Protein AF-A0A2D4Q303-F1 (afdb_monomer_lite)

Secondary structure (DSSP, 8-state):
-EEEEE--S-HHHHHHHHHHHHHHHHHHHHTT--HHHHHHTEEEEETTEE-BTT-SS--HHHHTT-BS------HHHHHHHH--SEEEE-S--TT-S-HHHHHHHHHH-SS-EEEE--SSGGG-SS-HHHHHHHTTT--EEEESS----EE-TTS-EE-PEE-

Structure (mmCIF, N/CA/C/O backbone):
data_AF-A0A2D4Q303-F1
#
_entry.id   AF-A0A2D4Q303-F1
#
loop_
_atom_site.group_PDB
_atom_site.id
_atom_site.type_symbol
_atom_site.label_atom_id
_atom_site.label_alt_id
_atom_site.label_comp_id
_atom_site.label_asym_id
_atom_site.label_entity_id
_atom_site.label_seq_id
_atom_site.pdbx_PDB_ins_code
_atom_site.Cartn_x
_atom_site.Cartn_y
_atom_site.Cartn_z
_atom_site.occupancy
_atom_site.B_iso_or_equiv
_atom_site.auth_seq_id
_atom_site.auth_comp_id
_atom_site.auth_asym_id
_atom_site.auth_atom_id
_atom_site.pdbx_PDB_model_num
ATOM 1 N N . VAL A 1 1 ? -10.488 2.034 -0.541 1.00 93.31 1 VAL A N 1
ATOM 2 C CA . VAL A 1 1 ? -10.026 2.496 0.796 1.00 93.31 1 VAL A CA 1
ATOM 3 C C . VAL A 1 1 ? -8.506 2.593 0.797 1.00 93.31 1 VAL A C 1
ATOM 5 O O . VAL A 1 1 ? -7.885 2.006 -0.081 1.00 93.31 1 VAL A O 1
ATOM 8 N N . ILE A 1 2 ? -7.914 3.355 1.709 1.00 97.44 2 ILE A N 1
ATOM 9 C CA . ILE A 1 2 ? -6.471 3.604 1.823 1.00 97.44 2 ILE A CA 1
ATOM 1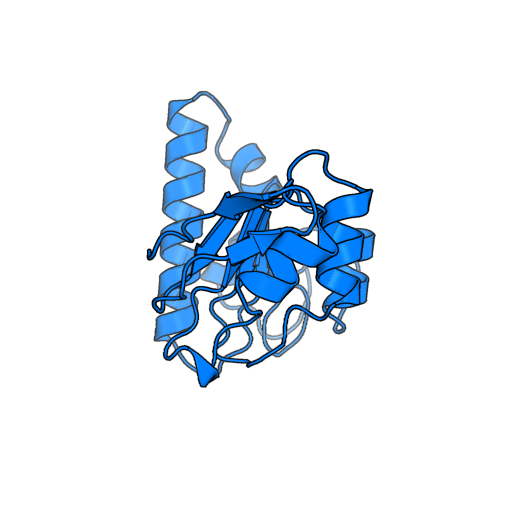0 C C . ILE A 1 2 ? -5.943 2.821 3.027 1.00 97.44 2 ILE A C 1
ATOM 12 O O . ILE A 1 2 ? -6.560 2.872 4.089 1.00 97.44 2 ILE A O 1
ATOM 16 N N . LEU A 1 3 ? -4.825 2.113 2.869 1.00 97.62 3 LEU A N 1
ATOM 17 C CA . LEU A 1 3 ? -4.153 1.379 3.942 1.00 97.62 3 LEU A CA 1
ATOM 18 C C . LEU A 1 3 ? -2.742 1.929 4.165 1.00 97.62 3 LEU A C 1
ATOM 20 O O . LEU A 1 3 ? -1.928 1.957 3.243 1.00 97.62 3 LEU A O 1
ATOM 24 N N . TYR A 1 4 ? -2.453 2.324 5.401 1.00 96.19 4 TYR A N 1
ATOM 25 C CA . TYR A 1 4 ? -1.133 2.754 5.851 1.00 96.19 4 TYR A CA 1
ATOM 26 C C . TYR A 1 4 ? -0.415 1.640 6.613 1.00 96.19 4 TYR A C 1
ATOM 28 O O . TYR A 1 4 ? -1.006 1.003 7.486 1.00 96.19 4 TYR A O 1
ATOM 36 N N . TYR A 1 5 ? 0.876 1.464 6.344 1.00 94.31 5 TYR A N 1
ATOM 37 C CA . TYR A 1 5 ? 1.767 0.580 7.090 1.00 94.31 5 TYR A CA 1
ATOM 38 C C . TYR A 1 5 ? 2.823 1.391 7.861 1.00 94.31 5 TYR A C 1
ATOM 40 O O . TYR A 1 5 ? 3.668 2.064 7.269 1.00 94.31 5 TYR A O 1
ATOM 48 N N . LEU A 1 6 ? 2.740 1.332 9.195 1.00 88.56 6 LEU A N 1
ATOM 49 C CA . LEU A 1 6 ? 3.403 2.182 10.195 1.00 88.56 6 LEU A CA 1
ATOM 50 C C . LEU A 1 6 ? 4.227 1.332 11.186 1.00 88.56 6 LEU A C 1
ATOM 52 O O . LEU A 1 6 ? 4.013 1.362 12.396 1.00 88.56 6 LEU A O 1
ATOM 56 N N . TYR A 1 7 ? 5.143 0.504 10.692 1.00 76.25 7 TYR A N 1
ATOM 57 C CA . TYR A 1 7 ? 5.869 -0.485 11.507 1.00 76.25 7 TYR A CA 1
ATOM 58 C C . TYR A 1 7 ? 7.236 0.033 11.979 1.00 76.25 7 TYR A C 1
ATOM 60 O O . TYR A 1 7 ? 8.281 -0.528 11.679 1.00 76.25 7 TYR A O 1
ATOM 68 N N . THR A 1 8 ? 7.261 1.149 12.697 1.00 68.44 8 THR A N 1
ATOM 69 C CA . THR A 1 8 ? 8.512 1.746 13.192 1.00 68.44 8 THR A CA 1
ATOM 70 C C . THR A 1 8 ? 8.293 2.308 14.581 1.00 68.44 8 THR A C 1
ATOM 72 O O . THR A 1 8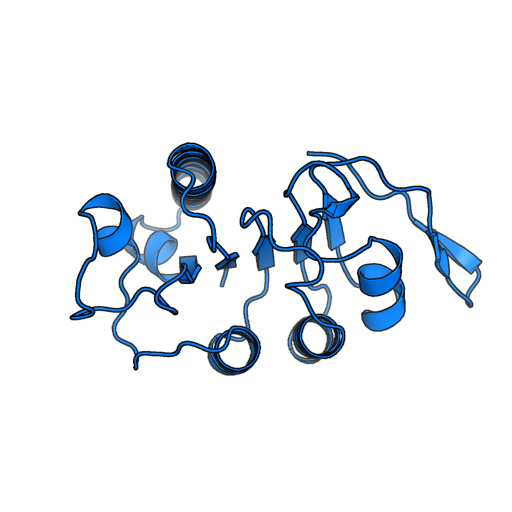 ? 7.238 2.856 14.857 1.00 68.44 8 THR A O 1
ATOM 75 N N . ASN A 1 9 ? 9.285 2.202 15.467 1.00 62.66 9 ASN A N 1
ATOM 76 C CA . ASN A 1 9 ? 9.237 2.851 16.784 1.00 62.66 9 ASN A CA 1
ATOM 77 C C . ASN A 1 9 ? 9.521 4.364 16.709 1.00 62.66 9 ASN A C 1
ATOM 79 O O . ASN A 1 9 ? 9.543 5.041 17.733 1.00 62.66 9 ASN A O 1
ATOM 83 N N . SER A 1 10 ? 9.739 4.907 15.508 1.00 67.38 10 SER A N 1
ATOM 84 C CA . SER A 1 10 ? 9.936 6.334 15.286 1.00 67.38 10 SER A CA 1
ATOM 85 C C . SER A 1 10 ? 8.618 7.088 15.440 1.00 67.38 10 SER A C 1
ATOM 87 O O . SER A 1 10 ? 7.657 6.866 14.696 1.00 67.38 10 SER A O 1
ATOM 89 N N . SER A 1 11 ? 8.584 8.025 16.384 1.00 67.75 11 SER A N 1
ATOM 90 C CA . SER A 1 11 ? 7.490 8.988 16.534 1.00 67.75 11 SER A CA 1
ATOM 91 C C . SER A 1 11 ? 7.300 9.839 15.273 1.00 67.75 11 SER A C 1
ATOM 93 O O . SER A 1 11 ? 6.168 10.171 14.929 1.00 67.75 11 SER A O 1
ATOM 95 N N . PHE A 1 12 ? 8.377 10.123 14.537 1.00 68.69 12 PHE A N 1
ATOM 96 C CA . PHE A 1 12 ? 8.342 10.941 13.325 1.00 68.69 12 PHE A CA 1
ATOM 97 C C . PHE A 1 12 ? 7.547 10.283 12.189 1.00 68.69 12 PHE A C 1
ATOM 99 O O . PHE A 1 12 ? 6.664 10.908 11.608 1.00 68.69 12 PHE A O 1
ATOM 106 N N . SER A 1 13 ? 7.792 9.001 11.904 1.00 70.50 13 SER A N 1
ATOM 107 C CA . SER A 1 13 ? 7.066 8.263 10.857 1.00 70.50 13 SER A CA 1
ATOM 108 C C . SER A 1 13 ? 5.567 8.162 11.147 1.00 70.50 13 SER A C 1
ATOM 110 O O . SER A 1 13 ? 4.739 8.268 10.241 1.00 70.50 13 SER A O 1
ATOM 112 N N . HIS A 1 14 ? 5.209 8.010 12.423 1.00 77.00 14 HIS A N 1
ATOM 113 C CA . HIS A 1 14 ? 3.818 8.051 12.853 1.00 77.00 14 HIS A CA 1
ATOM 114 C C . HIS A 1 14 ? 3.200 9.432 12.622 1.00 77.00 14 HIS A C 1
ATOM 116 O O . HIS A 1 14 ? 2.123 9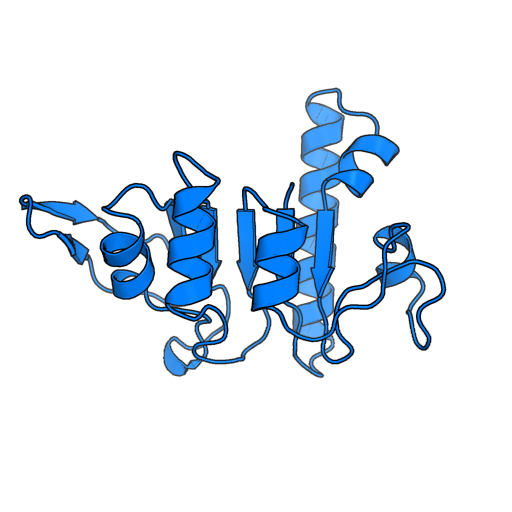.522 12.040 1.00 77.00 14 HIS A O 1
ATOM 122 N N . GLN A 1 15 ? 3.883 10.508 13.020 1.00 79.75 15 GLN A N 1
ATOM 123 C CA . GLN A 1 15 ? 3.404 11.874 12.793 1.00 79.75 15 GLN A CA 1
ATOM 124 C C . GLN A 1 15 ? 3.227 12.180 11.301 1.00 79.75 15 GLN A C 1
ATOM 126 O O . GLN A 1 15 ? 2.210 12.759 10.923 1.00 79.75 15 GLN A O 1
ATOM 131 N N . ALA A 1 16 ? 4.154 11.732 10.449 1.00 81.06 16 ALA A N 1
ATOM 132 C CA . ALA A 1 16 ? 4.051 11.889 9.003 1.00 81.06 16 ALA A CA 1
ATOM 133 C C . ALA A 1 16 ? 2.791 11.207 8.444 1.00 81.06 16 ALA A C 1
ATOM 135 O O . ALA A 1 16 ? 1.994 11.853 7.766 1.00 81.06 16 ALA A O 1
ATOM 136 N N . ALA A 1 17 ? 2.544 9.935 8.782 1.00 85.31 17 ALA A N 1
ATOM 137 C CA . ALA A 1 17 ? 1.335 9.236 8.339 1.00 85.31 17 ALA A CA 1
ATOM 138 C C . ALA A 1 17 ? 0.045 9.897 8.821 1.00 85.31 17 ALA A C 1
ATOM 140 O O . ALA A 1 17 ? -0.896 10.043 8.044 1.00 85.31 17 ALA A O 1
ATOM 141 N N . MET A 1 18 ? 0.010 10.317 10.085 1.00 88.25 18 MET A N 1
ATOM 142 C CA . MET A 1 18 ? -1.138 11.012 10.660 1.00 88.25 18 MET A CA 1
ATOM 143 C C . MET A 1 18 ? -1.384 12.358 9.968 1.00 88.25 18 MET A C 1
ATOM 145 O O . MET A 1 18 ? -2.528 12.698 9.668 1.00 88.25 18 MET A O 1
ATOM 149 N N . GLY A 1 19 ? -0.318 13.099 9.654 1.00 89.31 19 GLY A N 1
ATOM 150 C CA . GLY A 1 19 ? -0.381 14.337 8.880 1.00 89.31 19 GLY A CA 1
ATOM 151 C C . GLY A 1 19 ? -0.951 14.118 7.477 1.00 89.31 19 GLY A C 1
ATOM 152 O O . GLY A 1 19 ? -1.894 14.807 7.089 1.00 89.31 19 GLY A O 1
ATOM 153 N N . ILE A 1 20 ? -0.450 13.113 6.747 1.00 90.06 20 ILE A N 1
ATOM 154 C CA . ILE A 1 20 ? -0.958 12.757 5.411 1.00 90.06 20 ILE A CA 1
ATOM 155 C C . ILE A 1 20 ? -2.428 12.324 5.498 1.00 90.06 20 ILE A C 1
ATOM 157 O O . ILE A 1 20 ? -3.248 12.791 4.712 1.00 90.06 20 ILE A O 1
ATOM 161 N N . ALA A 1 21 ? -2.792 11.480 6.468 1.00 93.12 21 ALA A N 1
ATOM 162 C CA . ALA A 1 21 ? -4.168 11.023 6.652 1.00 93.12 21 ALA A CA 1
ATOM 163 C C . ALA A 1 21 ? -5.130 12.193 6.924 1.00 93.12 21 ALA A C 1
ATOM 165 O O . ALA A 1 21 ? -6.208 12.256 6.333 1.00 93.12 21 ALA A O 1
ATOM 166 N N . ASN A 1 22 ? -4.726 13.158 7.755 1.00 93.19 22 ASN A N 1
ATOM 167 C CA . ASN A 1 22 ? -5.513 14.362 8.023 1.00 93.19 22 ASN A CA 1
ATOM 168 C C . ASN A 1 22 ? -5.651 15.260 6.786 1.00 93.19 22 ASN A C 1
ATOM 170 O O . ASN A 1 22 ? -6.743 15.762 6.523 1.00 93.19 22 ASN A O 1
ATOM 174 N N . LEU A 1 23 ? -4.586 15.432 5.996 1.00 94.56 23 LEU A N 1
ATOM 175 C CA . LEU A 1 23 ? -4.648 16.162 4.724 1.00 94.56 23 LEU A CA 1
ATOM 176 C C . LEU A 1 23 ? -5.583 15.485 3.717 1.00 94.56 23 LEU A C 1
ATOM 178 O O . LEU A 1 23 ? -6.361 16.172 3.058 1.00 94.56 23 LEU A O 1
ATOM 182 N N . LEU A 1 24 ? -5.576 14.152 3.641 1.00 94.75 24 LEU A N 1
ATOM 183 C CA . LEU A 1 24 ? -6.509 13.403 2.797 1.00 94.75 24 LEU A CA 1
ATOM 184 C C . LEU A 1 24 ? -7.957 13.555 3.261 1.00 94.75 24 LEU A C 1
ATOM 186 O O . LEU A 1 24 ? -8.845 13.702 2.425 1.00 94.75 24 LEU A O 1
ATOM 190 N N . ILE A 1 25 ? -8.207 13.549 4.573 1.00 96.00 25 ILE A N 1
ATOM 191 C CA . ILE A 1 25 ? -9.540 13.826 5.123 1.00 96.00 25 ILE A CA 1
ATOM 192 C C . ILE A 1 25 ? -9.995 15.226 4.712 1.00 96.00 25 ILE A C 1
ATOM 194 O O . ILE A 1 25 ? -11.072 15.350 4.139 1.00 96.00 25 ILE A O 1
ATOM 198 N N . MET A 1 26 ? -9.162 16.249 4.915 1.00 96.06 26 MET A N 1
ATOM 199 C CA . MET A 1 26 ? -9.494 17.625 4.531 1.00 96.06 26 MET A CA 1
ATOM 200 C C . MET A 1 26 ? -9.733 17.769 3.021 1.00 96.06 26 MET A C 1
ATOM 202 O O . MET A 1 26 ? -10.650 18.475 2.607 1.00 96.06 26 MET A O 1
ATOM 206 N N . GLY A 1 27 ? -8.949 17.076 2.189 1.00 96.88 27 GLY A N 1
ATOM 207 C CA . GLY A 1 27 ? -9.165 17.018 0.742 1.00 96.88 27 GLY A CA 1
ATOM 208 C C . GLY A 1 27 ? -10.513 16.390 0.380 1.00 96.88 27 GLY A C 1
ATOM 209 O O . GLY A 1 27 ? -11.286 16.984 -0.365 1.00 96.88 27 GLY A O 1
ATOM 210 N N . MET A 1 28 ? -10.842 15.239 0.976 1.00 96.69 28 MET A N 1
ATOM 211 C CA . MET A 1 28 ? -12.136 14.576 0.785 1.00 96.69 28 MET A CA 1
ATOM 212 C C . MET A 1 28 ? -13.313 15.434 1.275 1.00 96.69 28 MET A C 1
ATOM 214 O O . MET A 1 28 ? -14.362 15.443 0.633 1.00 96.69 28 MET A O 1
ATOM 218 N N . GLU A 1 29 ? -13.153 16.168 2.381 1.00 97.62 29 GLU A N 1
ATOM 219 C CA . GLU A 1 29 ? -14.151 17.125 2.880 1.00 97.62 29 GLU A CA 1
ATOM 220 C C . GLU A 1 29 ? -14.372 18.275 1.899 1.00 97.62 29 GLU A C 1
ATOM 222 O O . GLU A 1 29 ? -15.518 18.620 1.607 1.00 97.62 29 GLU A O 1
ATOM 227 N N . LYS A 1 30 ? -13.294 18.818 1.324 1.00 97.19 30 LYS A N 1
ATOM 228 C CA . LYS A 1 30 ? -13.367 19.855 0.288 1.00 97.19 30 LYS A CA 1
ATOM 229 C C . LYS A 1 30 ? -14.099 19.373 -0.972 1.00 97.19 30 LYS A C 1
ATOM 231 O O . LYS A 1 30 ? -14.758 20.171 -1.629 1.00 97.19 30 LYS A O 1
ATOM 236 N N . GLU A 1 31 ? -14.017 18.082 -1.284 1.00 96.50 31 GLU A N 1
ATOM 237 C CA . GLU A 1 31 ? -14.759 17.431 -2.375 1.00 96.50 31 GLU A CA 1
ATOM 238 C C . GLU A 1 31 ? -16.195 17.017 -1.988 1.00 96.50 31 GLU A C 1
ATOM 240 O O . GLU A 1 31 ? -16.915 16.440 -2.801 1.00 96.50 31 GLU A O 1
ATOM 245 N N . GLY A 1 32 ? -16.639 17.307 -0.758 1.00 96.50 32 GLY A N 1
ATOM 246 C CA . GLY A 1 32 ? -18.011 17.074 -0.293 1.00 96.50 32 GLY A CA 1
ATOM 247 C C . GLY A 1 32 ? -18.236 15.771 0.484 1.00 96.50 32 GLY A C 1
ATOM 248 O O . GLY A 1 32 ? -19.370 15.470 0.857 1.00 96.50 32 GLY A O 1
ATOM 249 N N . THR A 1 33 ? -17.194 14.986 0.774 1.00 97.06 33 THR A N 1
ATOM 250 C CA . THR A 1 33 ? -17.316 13.804 1.646 1.00 97.06 33 THR A CA 1
ATOM 251 C C . THR A 1 33 ? -17.341 14.234 3.112 1.00 97.06 33 THR A C 1
ATOM 253 O O . THR A 1 33 ? -16.389 14.831 3.598 1.00 97.06 33 THR A O 1
ATOM 256 N N . ALA A 1 34 ? -18.373 13.864 3.872 1.00 97.56 34 ALA A N 1
ATOM 257 C CA . ALA A 1 34 ? -18.402 14.145 5.309 1.00 97.56 34 ALA A CA 1
ATOM 258 C C . ALA A 1 34 ? -17.192 13.528 6.042 1.00 97.56 34 ALA A C 1
ATOM 260 O O . ALA A 1 34 ? -16.858 12.362 5.814 1.00 97.56 34 ALA A O 1
ATOM 261 N N . LYS A 1 35 ? -16.596 14.257 6.999 1.00 96.00 35 LYS A N 1
ATOM 262 C CA . LYS A 1 35 ? -15.411 13.824 7.769 1.00 96.00 35 LYS A CA 1
ATOM 263 C C . LYS A 1 35 ? -15.465 12.379 8.260 1.00 96.00 35 LYS A C 1
ATOM 265 O O . LYS A 1 35 ? -14.506 11.626 8.117 1.00 96.00 35 LYS A O 1
ATOM 270 N N . LYS A 1 36 ? -16.603 11.981 8.840 1.00 95.75 36 LYS A N 1
ATOM 271 C CA . LYS A 1 36 ? -16.811 10.628 9.383 1.00 95.75 36 LYS A CA 1
ATOM 272 C C . LYS A 1 36 ? -16.697 9.550 8.300 1.00 95.75 36 LYS A C 1
ATOM 274 O O . LYS A 1 36 ? -16.133 8.493 8.561 1.00 95.75 36 LYS A O 1
ATOM 279 N N . GLU A 1 37 ? -17.181 9.824 7.091 1.00 96.50 37 GLU A N 1
ATOM 280 C CA . GLU A 1 37 ? -17.074 8.906 5.953 1.00 96.50 37 GLU A CA 1
ATOM 281 C C . GLU A 1 37 ? -15.667 8.913 5.345 1.00 96.50 37 GLU A C 1
ATOM 283 O O . GLU A 1 37 ? -15.185 7.870 4.910 1.00 96.50 37 GLU A O 1
ATOM 288 N N . ALA A 1 38 ? -14.970 10.053 5.370 1.00 97.00 38 ALA A N 1
ATOM 289 C CA . ALA A 1 38 ? -13.565 10.127 4.973 1.00 97.00 38 ALA A CA 1
ATOM 290 C C . ALA A 1 38 ? -12.669 9.285 5.901 1.00 97.00 38 ALA A C 1
ATOM 292 O O . ALA A 1 38 ? -11.856 8.496 5.422 1.00 97.00 38 ALA A O 1
ATOM 293 N N . ILE A 1 39 ? -12.873 9.372 7.220 1.00 96.38 39 ILE A N 1
ATOM 294 C CA . ILE A 1 39 ? -12.140 8.579 8.221 1.00 96.38 39 ILE A CA 1
ATOM 295 C C . ILE A 1 39 ? -12.336 7.070 7.997 1.00 96.38 39 ILE A C 1
ATOM 297 O O . ILE A 1 39 ? -11.364 6.318 8.015 1.00 96.38 39 ILE A O 1
ATOM 301 N N . LYS A 1 40 ? -13.563 6.616 7.700 1.00 96.75 40 LYS A N 1
ATOM 302 C CA . LYS A 1 40 ? -13.861 5.197 7.395 1.00 96.75 40 LYS A CA 1
ATOM 303 C C . LYS A 1 40 ? -13.106 4.649 6.180 1.00 96.75 40 LYS A C 1
ATOM 305 O O . LYS A 1 40 ? -12.977 3.435 6.025 1.00 96.75 40 LYS A O 1
ATOM 310 N N . LYS A 1 41 ? -12.617 5.520 5.293 1.00 97.25 41 LYS A N 1
ATOM 311 C CA . LYS A 1 41 ? -11.832 5.115 4.122 1.00 97.25 41 LYS A CA 1
ATOM 312 C C . LYS A 1 41 ? -10.358 4.875 4.449 1.00 97.25 41 LYS A C 1
ATOM 314 O O . LYS A 1 41 ? -9.666 4.389 3.559 1.00 97.25 41 LYS A O 1
ATOM 319 N N . ILE A 1 42 ? -9.878 5.191 5.653 1.00 97.44 42 ILE A N 1
ATOM 320 C CA . ILE A 1 42 ? -8.459 5.129 6.029 1.00 97.44 42 ILE A CA 1
ATOM 321 C C . ILE A 1 42 ? -8.239 4.039 7.077 1.00 97.44 42 ILE A C 1
ATOM 323 O O . ILE A 1 42 ? -8.806 4.094 8.161 1.00 97.44 42 ILE A O 1
ATOM 327 N N . TRP A 1 43 ? -7.372 3.081 6.766 1.00 97.50 43 TRP A N 1
ATOM 328 C CA . TRP A 1 43 ? -6.961 1.981 7.637 1.00 97.50 43 TRP A CA 1
ATOM 329 C C . TRP A 1 43 ? -5.471 2.088 7.943 1.00 97.50 43 TRP A C 1
ATOM 331 O O . TRP A 1 43 ? -4.700 2.581 7.119 1.00 97.50 43 TRP A O 1
ATOM 341 N N . MET A 1 44 ? -5.051 1.613 9.115 1.00 95.56 44 MET A N 1
ATOM 342 C CA . MET A 1 44 ? -3.660 1.707 9.556 1.00 95.56 44 MET A CA 1
ATOM 343 C C . MET A 1 44 ? -3.207 0.410 10.229 1.00 95.56 44 MET A C 1
ATOM 345 O O . MET A 1 44 ? -3.948 -0.185 11.009 1.00 95.56 44 MET A O 1
ATOM 349 N N . VAL A 1 45 ? -1.979 -0.010 9.947 1.00 94.69 45 VAL A N 1
ATOM 350 C CA . VAL A 1 45 ? -1.288 -1.138 10.586 1.00 94.69 45 VAL A CA 1
ATOM 351 C C . VAL A 1 45 ? -0.027 -0.593 11.235 1.00 94.69 45 VAL A C 1
ATOM 353 O O . VAL A 1 45 ? 0.719 0.124 10.578 1.00 94.69 45 VAL A O 1
ATOM 356 N N . ASP A 1 46 ? 0.235 -0.928 12.493 1.00 91.69 46 ASP A N 1
ATOM 357 C CA . ASP A 1 46 ? 1.482 -0.588 13.182 1.00 91.69 46 ASP A CA 1
ATOM 358 C C . ASP A 1 46 ? 2.237 -1.839 13.651 1.00 91.69 46 ASP A C 1
ATOM 360 O O . ASP A 1 46 ? 1.904 -2.961 13.266 1.00 91.69 46 ASP A O 1
ATOM 364 N N . SER A 1 47 ? 3.257 -1.663 14.495 1.00 88.44 47 SER A N 1
ATOM 365 C CA . SER A 1 47 ? 4.045 -2.776 15.045 1.00 88.44 47 SER A CA 1
ATOM 366 C C . SER A 1 47 ? 3.233 -3.810 15.836 1.00 88.44 47 SER A C 1
ATOM 368 O O . SER A 1 47 ? 3.712 -4.922 16.050 1.00 88.44 47 SER A O 1
ATOM 370 N N . LYS A 1 48 ? 2.005 -3.480 16.259 1.00 90.69 48 LYS A N 1
ATOM 371 C CA . LYS A 1 48 ? 1.094 -4.388 16.972 1.00 90.69 48 LYS A CA 1
ATOM 372 C C . LYS A 1 48 ? 0.031 -5.007 16.055 1.00 90.69 48 LYS A C 1
ATOM 374 O O . LYS A 1 48 ? -0.738 -5.843 16.521 1.00 90.69 48 LYS A O 1
ATOM 379 N N . GLY A 1 49 ? 0.003 -4.641 14.773 1.00 93.19 49 GLY A N 1
ATOM 380 C CA . GLY A 1 49 ? -0.967 -5.110 13.784 1.00 93.19 49 GLY A CA 1
ATOM 381 C C . GLY A 1 49 ? -1.956 -4.024 13.360 1.00 93.19 49 GLY A C 1
ATOM 382 O O . GLY A 1 49 ? -1.694 -2.829 13.497 1.00 93.19 49 GLY A O 1
ATOM 383 N N . LEU A 1 50 ? -3.102 -4.435 12.826 1.00 96.12 50 LEU A N 1
ATOM 384 C CA . LEU A 1 50 ? -4.173 -3.546 12.389 1.00 96.12 50 LEU A CA 1
ATOM 385 C C . LEU A 1 50 ? -4.729 -2.730 13.566 1.00 96.12 50 LEU A C 1
ATOM 387 O O . LEU A 1 50 ? -4.922 -3.254 14.665 1.00 96.12 50 LEU A O 1
ATOM 391 N N . ILE A 1 51 ? -4.970 -1.440 13.343 1.00 95.12 51 ILE A N 1
ATOM 392 C CA . ILE A 1 51 ? -5.606 -0.537 14.304 1.00 95.12 51 ILE A CA 1
ATOM 393 C C . ILE A 1 51 ? -7.124 -0.726 14.215 1.00 95.12 51 ILE A C 1
ATOM 395 O O . ILE A 1 51 ? -7.751 -0.387 13.212 1.00 95.12 51 ILE A O 1
ATOM 399 N N . VAL A 1 52 ? -7.707 -1.291 15.272 1.00 97.00 52 VAL A N 1
ATOM 400 C CA . VAL A 1 52 ? -9.134 -1.636 15.370 1.00 97.00 52 VAL A CA 1
ATOM 401 C C . VAL A 1 52 ? -9.688 -1.255 16.741 1.00 97.00 52 VAL A C 1
ATOM 403 O O . VAL A 1 52 ? -8.933 -1.099 17.703 1.00 97.00 52 VAL A O 1
ATOM 406 N N . LYS A 1 53 ? -11.010 -1.085 16.846 1.00 94.69 53 LYS A N 1
ATOM 407 C CA . LYS A 1 53 ? -11.675 -0.751 18.115 1.00 94.69 53 LYS A CA 1
ATOM 408 C C . LYS A 1 53 ? -11.434 -1.828 19.169 1.00 94.69 53 LYS A C 1
ATOM 410 O O . LYS A 1 53 ? -11.546 -3.012 18.879 1.00 94.69 53 LYS A O 1
ATOM 415 N N . GLY A 1 54 ? -11.157 -1.401 20.400 1.00 89.50 54 GLY A N 1
ATOM 416 C CA . GLY A 1 54 ? -10.935 -2.300 21.538 1.00 89.50 54 GLY A CA 1
ATOM 417 C C . GLY A 1 54 ? -9.530 -2.904 21.616 1.00 89.50 54 GLY A C 1
ATOM 418 O O . GLY A 1 54 ? -9.225 -3.563 22.607 1.00 89.50 54 GLY A O 1
ATOM 419 N N . ARG A 1 55 ? -8.656 -2.645 20.631 1.00 92.56 55 ARG A N 1
ATOM 420 C CA . ARG A 1 55 ? -7.257 -3.079 20.674 1.00 92.56 55 ARG A CA 1
ATOM 421 C C . ARG A 1 55 ? -6.512 -2.380 21.809 1.00 92.56 55 ARG A C 1
ATOM 423 O O . ARG A 1 55 ? -6.584 -1.161 21.962 1.00 92.56 55 ARG A O 1
ATOM 430 N N . VAL A 1 56 ? -5.719 -3.137 22.561 1.00 87.75 56 VAL A N 1
ATOM 431 C CA . VAL A 1 56 ? -4.875 -2.585 23.630 1.00 87.75 56 VAL A CA 1
ATOM 432 C C . VAL A 1 56 ? -3.783 -1.652 23.083 1.00 87.75 56 VAL A C 1
ATOM 434 O O . VAL A 1 56 ? -3.246 -1.853 21.993 1.00 87.75 56 VAL A O 1
ATOM 437 N N . SER A 1 57 ? -3.384 -0.657 23.886 1.00 83.75 57 SER A N 1
ATOM 438 C CA . SER A 1 57 ? -2.292 0.286 23.575 1.00 83.75 57 SER A CA 1
ATOM 439 C C . SER A 1 57 ? -2.495 1.172 22.331 1.00 83.75 57 SER A C 1
ATOM 441 O O . SER A 1 57 ? -1.559 1.350 21.541 1.00 83.75 57 SER A O 1
ATOM 443 N N . LEU A 1 58 ? -3.690 1.728 22.140 1.00 86.44 58 LEU A N 1
ATOM 444 C CA . LEU A 1 58 ? -3.909 2.803 21.172 1.00 86.44 58 LEU A CA 1
ATOM 445 C C . LEU A 1 58 ? -3.638 4.167 21.812 1.00 86.44 58 LEU A C 1
ATOM 447 O O . LEU A 1 58 ? -3.951 4.388 22.977 1.00 86.44 58 LEU A O 1
ATOM 451 N N . THR A 1 59 ? -3.023 5.070 21.049 1.00 87.25 59 THR A N 1
ATOM 452 C CA . THR A 1 59 ? -2.965 6.490 21.417 1.00 87.25 59 THR A CA 1
ATOM 453 C C . THR A 1 59 ? -4.244 7.180 20.933 1.00 87.25 59 THR A C 1
ATOM 455 O O . THR A 1 59 ? -4.841 6.691 19.965 1.00 87.25 59 THR A O 1
ATOM 458 N N . PRO A 1 60 ? -4.655 8.318 21.524 1.00 88.44 60 PRO A N 1
ATOM 459 C CA . PRO A 1 60 ? -5.856 9.042 21.097 1.00 88.44 60 PRO A CA 1
ATOM 460 C C . PRO A 1 60 ? -5.872 9.364 19.596 1.00 88.44 60 PRO A C 1
ATOM 462 O O . PRO A 1 60 ? -6.913 9.311 18.948 1.00 88.44 60 PRO A O 1
ATOM 465 N N . GLU A 1 61 ? -4.705 9.633 19.006 1.00 86.75 61 GLU A N 1
ATOM 466 C CA . GLU A 1 61 ? -4.573 9.895 17.573 1.00 86.75 61 GLU A CA 1
ATOM 467 C C . GLU A 1 61 ? -4.891 8.652 16.731 1.00 86.75 61 GLU A C 1
ATOM 469 O O . GLU A 1 61 ? -5.562 8.754 15.704 1.00 86.75 61 GLU A O 1
ATOM 474 N N . LYS A 1 62 ? -4.451 7.464 17.167 1.00 88.25 62 LYS A N 1
ATOM 475 C CA . LYS A 1 62 ? -4.728 6.195 16.475 1.00 88.25 62 LYS A CA 1
ATOM 476 C C . LYS A 1 62 ? -6.179 5.748 16.651 1.00 88.25 62 LYS A C 1
ATOM 478 O O . 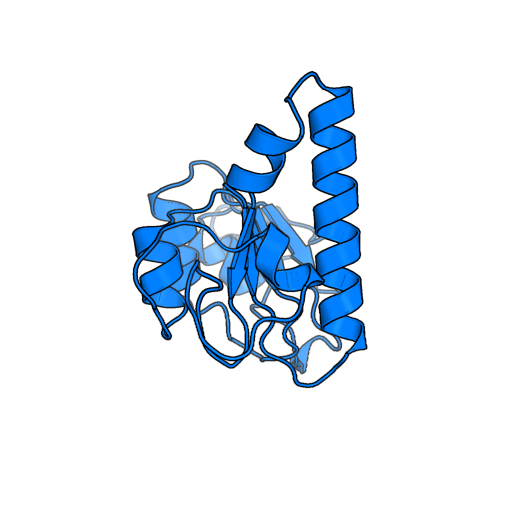LYS A 1 62 ? -6.732 5.140 15.737 1.00 88.25 62 LYS A O 1
ATOM 483 N N . GLU A 1 63 ? -6.811 6.065 17.782 1.00 92.00 63 GLU A N 1
ATOM 484 C CA . GLU A 1 63 ? -8.216 5.719 18.044 1.00 92.00 63 GLU A CA 1
ATOM 485 C C . GLU A 1 63 ? -9.183 6.321 17.017 1.00 92.00 63 GLU A C 1
ATOM 487 O O . GLU A 1 63 ? -10.191 5.697 16.687 1.00 92.00 63 GLU A O 1
ATOM 492 N N . VAL A 1 64 ? -8.851 7.478 16.435 1.00 93.06 64 VAL A N 1
ATOM 493 C CA . VAL A 1 64 ? -9.644 8.103 15.360 1.00 93.06 64 VAL A CA 1
ATOM 494 C C . VAL A 1 64 ? -9.807 7.174 14.150 1.00 93.06 64 VAL A C 1
ATOM 496 O O . VAL A 1 64 ? -10.848 7.193 13.496 1.00 93.06 64 VAL A O 1
ATOM 499 N N . PHE A 1 65 ? -8.804 6.339 13.872 1.00 94.44 65 PHE A N 1
ATOM 500 C CA . PHE A 1 65 ? -8.776 5.399 12.747 1.00 94.44 65 PHE A CA 1
ATOM 501 C C . PHE A 1 65 ? -9.090 3.957 13.165 1.00 94.44 65 PHE A C 1
ATOM 503 O O . PHE A 1 65 ? -8.995 3.040 12.350 1.00 94.44 65 PHE A O 1
ATOM 510 N N . ALA A 1 66 ? -9.462 3.742 14.429 1.00 95.44 66 ALA A N 1
ATOM 511 C CA . ALA A 1 66 ? -9.837 2.438 14.944 1.00 95.44 66 ALA A CA 1
ATOM 512 C C . ALA A 1 66 ? -11.262 2.087 14.497 1.00 95.44 66 ALA A C 1
ATOM 514 O O . ALA A 1 66 ? -12.261 2.572 15.039 1.00 95.44 66 ALA A O 1
ATOM 515 N N . HIS A 1 67 ? -11.356 1.213 13.497 1.00 95.94 67 HIS A N 1
ATOM 516 C CA . HIS A 1 67 ? -12.629 0.710 12.973 1.00 95.94 67 HIS A CA 1
ATOM 517 C C . HIS A 1 67 ? -13.063 -0.570 13.684 1.00 95.94 67 HIS A C 1
ATOM 519 O O . HIS A 1 67 ? -12.248 -1.277 14.276 1.00 95.94 67 HIS A O 1
ATOM 525 N N . GLN A 1 68 ? -14.358 -0.887 13.631 1.00 96.75 68 GLN A N 1
ATOM 526 C CA . GLN A 1 68 ? -14.852 -2.174 14.120 1.00 96.75 68 GLN A CA 1
ATOM 527 C C . GLN A 1 68 ? -14.387 -3.278 13.165 1.00 96.75 68 GLN A C 1
ATOM 529 O O . GLN A 1 68 ? -14.889 -3.378 12.048 1.00 96.75 68 GLN A O 1
ATOM 534 N N . HIS A 1 69 ? -13.418 -4.081 13.594 1.00 97.25 69 HIS A N 1
ATOM 535 C CA . HIS A 1 69 ? -12.858 -5.185 12.821 1.00 97.25 69 HIS A CA 1
ATOM 536 C C . HIS A 1 69 ? -12.104 -6.139 13.762 1.00 97.25 69 HIS A C 1
ATOM 538 O O . HIS A 1 69 ? -11.715 -5.738 14.858 1.00 97.25 69 HIS A O 1
ATOM 544 N N . GLU A 1 70 ? -11.898 -7.390 13.347 1.00 95.94 70 GLU A N 1
ATOM 545 C CA . GLU A 1 70 ? -11.039 -8.338 14.070 1.00 95.94 70 GLU A CA 1
ATOM 546 C C . GLU A 1 70 ? -9.574 -7.869 14.089 1.00 95.94 70 GLU A C 1
ATOM 548 O O . GLU A 1 70 ? -9.103 -7.226 13.143 1.00 95.94 70 GLU A O 1
ATOM 553 N N . GLU A 1 71 ? -8.849 -8.191 15.162 1.00 96.31 71 GLU A N 1
ATOM 554 C CA . GLU A 1 71 ? -7.410 -7.941 15.231 1.00 96.31 71 GLU A CA 1
ATOM 555 C C . GLU A 1 71 ? -6.666 -8.813 14.214 1.00 96.31 71 GLU A C 1
ATOM 557 O O . GLU A 1 71 ? -6.916 -10.009 14.084 1.00 96.31 71 GLU A O 1
ATOM 562 N N . MET A 1 72 ? -5.712 -8.215 13.505 1.00 96.50 72 MET A N 1
ATOM 563 C CA . MET A 1 72 ? -4.901 -8.900 12.500 1.00 96.50 72 MET A CA 1
ATOM 564 C C . MET A 1 72 ? -3.461 -8.410 12.597 1.00 96.50 72 MET A C 1
ATOM 566 O O . MET A 1 72 ? -3.228 -7.208 12.694 1.00 96.50 72 MET A O 1
ATOM 570 N N . LYS A 1 73 ? -2.484 -9.321 12.562 1.00 94.12 73 LYS A N 1
ATOM 571 C CA . LYS A 1 73 ? -1.056 -8.967 12.693 1.00 94.12 73 LYS A CA 1
ATOM 572 C C . LYS A 1 73 ? -0.291 -9.028 11.377 1.00 94.12 73 LYS A C 1
ATOM 574 O O . LYS A 1 73 ? 0.611 -8.226 11.161 1.00 94.12 73 LYS A O 1
ATOM 579 N N . ASN A 1 74 ? -0.633 -9.974 10.511 1.00 95.69 74 ASN A N 1
ATOM 580 C CA . ASN A 1 74 ? 0.049 -10.162 9.240 1.00 95.69 74 ASN A CA 1
ATOM 581 C C . ASN A 1 74 ? -0.443 -9.130 8.208 1.00 95.69 74 ASN A C 1
ATOM 583 O O . ASN A 1 74 ? -1.643 -9.011 7.967 1.00 95.69 74 ASN A O 1
ATOM 587 N N . LEU A 1 75 ? 0.484 -8.384 7.598 1.00 96.88 75 LEU A N 1
ATOM 588 C CA . LEU A 1 75 ? 0.153 -7.341 6.624 1.00 96.88 75 LEU A CA 1
ATOM 589 C C . LEU A 1 75 ? -0.510 -7.900 5.355 1.00 96.88 75 LEU A C 1
ATOM 591 O O . LEU A 1 75 ? -1.424 -7.270 4.830 1.00 96.88 75 LEU A O 1
ATOM 595 N N . GLU A 1 76 ? -0.078 -9.061 4.863 1.00 97.94 76 GLU A N 1
ATOM 596 C CA . GLU A 1 76 ? -0.652 -9.692 3.669 1.00 97.94 76 GLU A CA 1
ATOM 597 C C . GLU A 1 76 ? -2.114 -10.087 3.903 1.00 97.94 76 GLU A C 1
ATOM 599 O O . GLU A 1 76 ? -2.971 -9.780 3.072 1.00 97.94 76 GLU A O 1
ATOM 604 N N . ASP A 1 77 ? -2.424 -10.655 5.071 1.00 98.19 77 ASP A N 1
ATOM 605 C CA . ASP A 1 77 ? -3.801 -10.975 5.457 1.00 98.19 77 ASP A CA 1
ATOM 606 C C . ASP A 1 77 ? -4.663 -9.711 5.546 1.00 98.19 77 ASP A C 1
ATOM 608 O O . ASP A 1 77 ? -5.783 -9.679 5.030 1.00 98.19 77 ASP A O 1
ATOM 612 N N . VAL A 1 78 ? -4.130 -8.638 6.144 1.00 98.25 78 VAL A N 1
ATOM 613 C CA . VAL A 1 78 ? -4.822 -7.342 6.211 1.00 98.25 78 VAL A CA 1
ATOM 614 C C . VAL A 1 78 ? -5.102 -6.804 4.808 1.00 98.25 78 VAL A C 1
ATOM 616 O O . VAL A 1 78 ? -6.225 -6.393 4.526 1.00 98.25 78 VAL A O 1
ATOM 619 N N . VAL A 1 79 ? -4.120 -6.829 3.904 1.00 98.50 79 VAL A N 1
ATOM 620 C CA . VAL A 1 79 ? -4.294 -6.381 2.513 1.00 98.50 79 VAL A CA 1
ATOM 621 C C . VAL A 1 79 ? -5.384 -7.198 1.814 1.00 98.50 79 VAL A C 1
ATOM 623 O O . VAL A 1 79 ? -6.252 -6.619 1.163 1.00 98.50 79 VAL A O 1
ATOM 626 N N . ASN A 1 80 ? -5.398 -8.520 1.993 1.00 98.19 80 ASN A N 1
ATOM 627 C CA . ASN A 1 80 ? -6.395 -9.409 1.392 1.00 98.19 80 ASN A CA 1
ATOM 628 C C . ASN A 1 80 ? -7.807 -9.218 1.957 1.00 98.19 80 ASN A C 1
ATOM 630 O O . ASN A 1 80 ? -8.793 -9.363 1.227 1.00 98.19 80 ASN A O 1
ATOM 634 N N . LYS A 1 81 ? -7.914 -8.877 3.244 1.00 98.12 81 LYS A N 1
ATOM 635 C CA . LYS A 1 81 ? -9.188 -8.620 3.920 1.00 98.12 81 LYS A CA 1
ATOM 636 C C . LYS A 1 81 ? -9.756 -7.245 3.571 1.00 98.12 81 LYS A C 1
ATOM 638 O O . LYS A 1 81 ? -10.927 -7.143 3.215 1.00 98.12 81 LYS A O 1
ATOM 643 N N . ILE A 1 82 ? -8.929 -6.202 3.648 1.00 97.94 82 ILE A N 1
ATOM 644 C CA . ILE A 1 82 ? -9.330 -4.801 3.446 1.00 97.94 82 ILE A CA 1
ATOM 645 C C . ILE A 1 82 ? -9.444 -4.442 1.958 1.00 97.94 82 ILE A C 1
ATOM 647 O O . ILE A 1 82 ? -10.247 -3.580 1.600 1.00 97.94 82 ILE A O 1
ATOM 651 N N . LYS A 1 83 ? -8.659 -5.096 1.090 1.00 98.25 83 LYS A N 1
ATOM 652 C CA . LYS A 1 83 ? -8.591 -4.853 -0.363 1.00 98.25 83 LYS A CA 1
ATOM 653 C C . LYS A 1 83 ? -8.437 -3.361 -0.706 1.00 98.25 83 LYS A C 1
ATOM 655 O O . LYS A 1 83 ? -9.294 -2.777 -1.376 1.00 98.25 83 LYS A O 1
ATOM 660 N N . PRO A 1 84 ? -7.384 -2.691 -0.201 1.00 98.38 84 PRO A N 1
ATOM 661 C CA . PRO A 1 84 ? -7.242 -1.250 -0.358 1.00 98.38 84 PRO A CA 1
ATOM 662 C C . PRO A 1 84 ? -6.929 -0.851 -1.805 1.00 98.38 84 PRO A C 1
ATOM 664 O O . PRO A 1 84 ? -6.230 -1.541 -2.528 1.00 98.38 84 PRO A O 1
ATOM 667 N N . SER A 1 85 ? -7.387 0.316 -2.243 1.00 98.12 85 SER A N 1
ATOM 668 C CA . SER A 1 85 ? -7.012 0.874 -3.550 1.00 98.12 85 SER A CA 1
ATOM 669 C C . SER A 1 85 ? -5.654 1.577 -3.520 1.00 98.12 85 SER A C 1
ATOM 671 O O . SER A 1 85 ? -5.008 1.735 -4.556 1.00 98.12 85 SER A O 1
ATOM 673 N N . VAL A 1 86 ? -5.229 1.993 -2.324 1.00 98.38 86 VAL A N 1
ATOM 674 C CA . VAL A 1 86 ? -3.975 2.699 -2.062 1.00 98.38 86 VAL A CA 1
ATOM 675 C C . VAL A 1 86 ? -3.273 2.036 -0.884 1.00 98.38 86 VAL A C 1
ATOM 677 O O . VAL A 1 86 ? -3.882 1.886 0.175 1.00 98.38 86 VAL A O 1
ATOM 680 N N . LEU A 1 87 ? -2.008 1.671 -1.063 1.00 98.19 87 LEU A N 1
ATOM 681 C CA . LEU A 1 87 ? -1.137 1.136 -0.023 1.00 98.19 87 LEU A CA 1
ATOM 682 C C . LEU A 1 87 ? 0.046 2.089 0.181 1.00 98.19 87 LEU A C 1
ATOM 684 O O . LEU A 1 87 ? 0.792 2.349 -0.761 1.00 98.19 87 LEU A O 1
ATOM 688 N N . ILE A 1 88 ? 0.201 2.618 1.394 1.00 96.75 88 ILE A N 1
ATOM 689 C CA . ILE A 1 88 ? 1.228 3.612 1.736 1.00 96.75 88 ILE A CA 1
ATOM 690 C C . ILE A 1 88 ? 2.125 3.054 2.836 1.00 96.75 88 ILE A C 1
ATOM 692 O O . ILE A 1 88 ? 1.653 2.711 3.919 1.00 96.75 88 ILE A O 1
ATOM 696 N N . GLY A 1 89 ? 3.423 2.978 2.563 1.00 94.75 89 GLY A N 1
ATOM 697 C CA . GLY A 1 89 ? 4.445 2.542 3.504 1.00 94.75 89 GLY A CA 1
ATOM 698 C C . GLY A 1 89 ? 5.255 3.723 4.015 1.00 94.75 89 GLY A C 1
ATOM 699 O O . GLY A 1 89 ? 5.799 4.482 3.219 1.00 94.75 89 GLY A O 1
ATOM 700 N N . VAL A 1 90 ? 5.325 3.873 5.338 1.00 89.06 90 VAL A N 1
ATOM 701 C CA . VAL A 1 90 ? 6.237 4.808 6.025 1.00 89.06 90 VAL A CA 1
ATOM 702 C C . VAL A 1 90 ? 6.941 4.104 7.193 1.00 89.06 90 VAL A C 1
ATOM 704 O O . VAL A 1 90 ? 7.173 4.677 8.259 1.00 89.06 90 VAL A O 1
ATOM 707 N N . ALA A 1 91 ? 7.213 2.809 7.030 1.00 82.19 91 ALA A N 1
ATOM 708 C CA . ALA A 1 91 ? 7.567 1.916 8.127 1.00 82.19 91 ALA A CA 1
ATOM 709 C C . ALA A 1 91 ? 9.078 1.768 8.370 1.00 82.19 91 ALA A C 1
ATOM 711 O O . ALA A 1 91 ? 9.482 1.240 9.398 1.00 82.19 91 ALA A O 1
ATOM 712 N N . ALA A 1 92 ? 9.918 2.185 7.426 1.00 85.88 92 ALA A N 1
ATOM 713 C CA . ALA A 1 92 ? 11.345 1.865 7.359 1.00 85.88 92 ALA A CA 1
ATOM 714 C C . ALA A 1 92 ? 11.650 0.351 7.425 1.00 85.88 92 ALA A C 1
ATOM 716 O O . ALA A 1 92 ? 12.728 -0.060 7.869 1.00 85.88 92 ALA A O 1
ATOM 717 N N . ILE A 1 93 ? 10.708 -0.481 6.962 1.00 88.12 93 ILE A N 1
ATOM 718 C CA . ILE A 1 93 ? 10.856 -1.935 6.858 1.00 88.12 93 ILE A CA 1
ATOM 719 C C . ILE A 1 93 ? 11.035 -2.302 5.387 1.00 88.12 93 ILE A C 1
ATOM 721 O O . ILE A 1 93 ? 10.080 -2.335 4.610 1.00 88.12 93 ILE A O 1
ATOM 725 N N . ALA A 1 94 ? 12.285 -2.587 5.028 1.00 92.06 94 ALA A N 1
ATOM 726 C CA . ALA A 1 94 ? 12.663 -2.982 3.681 1.00 92.06 94 ALA A CA 1
ATOM 727 C C . ALA A 1 94 ? 11.889 -4.230 3.235 1.00 92.06 94 ALA A C 1
ATOM 729 O O . ALA A 1 94 ? 11.814 -5.209 3.979 1.00 92.06 94 ALA A O 1
ATOM 730 N N . GLY A 1 95 ? 11.332 -4.201 2.024 1.00 93.38 95 GLY A N 1
ATOM 731 C CA . GLY A 1 95 ? 10.640 -5.359 1.449 1.00 93.38 95 GLY A CA 1
ATOM 732 C C . GLY A 1 95 ? 9.323 -5.734 2.139 1.00 93.38 95 GLY A C 1
ATOM 733 O O . GLY A 1 95 ? 8.816 -6.833 1.914 1.00 93.38 95 GLY A O 1
ATOM 734 N N . ALA A 1 96 ? 8.761 -4.854 2.979 1.00 96.12 96 ALA A N 1
ATOM 735 C CA . ALA A 1 96 ? 7.477 -5.095 3.638 1.00 96.12 96 ALA A CA 1
ATOM 736 C C . ALA A 1 96 ? 6.333 -5.337 2.643 1.00 96.12 96 ALA A C 1
ATOM 738 O O . ALA A 1 96 ? 5.420 -6.113 2.924 1.00 96.12 96 ALA A O 1
ATOM 739 N N . PHE A 1 97 ? 6.374 -4.694 1.474 1.00 97.88 97 PHE A N 1
ATOM 740 C CA . PHE A 1 97 ? 5.427 -4.945 0.394 1.00 97.88 97 PHE A CA 1
ATOM 741 C C . PHE A 1 97 ? 5.956 -6.095 -0.450 1.00 97.88 97 PHE A C 1
ATOM 743 O O . PHE A 1 97 ? 6.613 -5.914 -1.474 1.00 97.88 97 PHE A O 1
ATOM 750 N N . THR A 1 98 ? 5.677 -7.306 0.027 1.00 98.38 98 THR A N 1
ATOM 751 C CA . THR A 1 98 ? 6.091 -8.543 -0.631 1.00 98.38 98 THR A CA 1
ATOM 752 C C . THR A 1 98 ? 5.502 -8.648 -2.038 1.00 98.38 98 THR A C 1
ATOM 754 O O . THR A 1 98 ? 4.484 -8.035 -2.375 1.00 98.38 98 THR A O 1
ATOM 757 N N . LYS A 1 99 ? 6.099 -9.507 -2.872 1.00 98.38 99 LYS A N 1
ATOM 758 C CA . LYS A 1 99 ? 5.589 -9.767 -4.227 1.00 98.38 99 LYS A CA 1
ATOM 759 C C . LYS A 1 99 ? 4.128 -10.221 -4.222 1.00 98.38 99 LYS A C 1
ATOM 761 O O . LYS A 1 99 ? 3.378 -9.850 -5.121 1.00 98.38 99 LYS A O 1
ATOM 766 N N . ASN A 1 100 ? 3.719 -10.993 -3.214 1.00 98.50 100 ASN A N 1
ATOM 767 C CA . ASN A 1 100 ? 2.328 -11.404 -3.055 1.00 98.50 100 ASN A CA 1
ATOM 768 C C . ASN A 1 100 ? 1.422 -10.215 -2.747 1.00 98.50 100 ASN A C 1
ATOM 770 O O . ASN A 1 100 ? 0.414 -10.055 -3.424 1.00 98.50 100 ASN A O 1
ATOM 774 N N . ILE A 1 101 ? 1.800 -9.343 -1.807 1.00 98.62 101 ILE A N 1
ATOM 775 C CA . ILE A 1 101 ? 1.037 -8.125 -1.501 1.00 98.62 101 ILE A CA 1
ATOM 776 C C . ILE A 1 101 ? 0.834 -7.278 -2.763 1.00 98.62 101 ILE A C 1
ATOM 778 O O . ILE A 1 101 ? -0.287 -6.857 -3.039 1.00 98.62 101 ILE A O 1
ATOM 782 N N . ILE A 1 102 ? 1.883 -7.074 -3.565 1.00 98.75 102 ILE A N 1
ATOM 783 C CA . ILE A 1 102 ? 1.802 -6.281 -4.801 1.00 98.75 102 ILE A CA 1
ATOM 784 C C . ILE A 1 102 ? 0.881 -6.951 -5.833 1.00 98.75 102 ILE A C 1
ATOM 786 O O . ILE A 1 102 ? 0.021 -6.286 -6.415 1.00 98.75 102 ILE A O 1
ATOM 790 N N . LYS A 1 103 ? 1.007 -8.269 -6.038 1.00 98.62 103 LYS A N 1
ATOM 791 C CA . LYS A 1 103 ? 0.109 -9.030 -6.925 1.00 98.62 103 LYS A CA 1
ATOM 792 C C . LYS A 1 103 ? -1.342 -8.965 -6.456 1.00 98.62 103 LYS A C 1
ATOM 794 O O . LYS A 1 103 ? -2.237 -8.785 -7.277 1.00 98.62 103 LYS A O 1
ATOM 799 N N . ASN A 1 104 ? -1.569 -9.059 -5.148 1.00 98.50 104 ASN A N 1
ATOM 800 C CA . ASN A 1 104 ? -2.891 -8.943 -4.548 1.00 98.50 104 ASN A CA 1
ATOM 801 C C . ASN A 1 104 ? -3.454 -7.540 -4.816 1.00 98.50 104 ASN A C 1
ATOM 803 O O . ASN A 1 104 ? -4.525 -7.425 -5.401 1.00 98.50 104 ASN A O 1
ATOM 807 N N . MET A 1 105 ? -2.691 -6.472 -4.550 1.00 98.62 105 MET A N 1
ATOM 808 C CA . MET A 1 105 ? -3.072 -5.099 -4.918 1.00 98.62 105 MET A CA 1
ATOM 809 C C . MET A 1 105 ? -3.502 -4.981 -6.386 1.00 98.62 105 MET A C 1
ATOM 811 O O . MET A 1 105 ? -4.501 -4.322 -6.687 1.00 98.62 105 MET A O 1
ATOM 815 N N . ALA A 1 106 ? -2.785 -5.646 -7.294 1.00 98.50 106 ALA A N 1
ATOM 816 C CA . ALA A 1 106 ? -3.099 -5.689 -8.719 1.00 98.50 106 ALA A CA 1
ATOM 817 C C . ALA A 1 106 ? -4.320 -6.547 -9.091 1.00 98.50 106 ALA A C 1
ATOM 819 O O . ALA A 1 106 ? -4.873 -6.314 -10.170 1.00 98.50 106 ALA A O 1
ATOM 820 N N . SER A 1 107 ? -4.723 -7.516 -8.264 1.00 98.31 107 SER A N 1
ATOM 821 C CA . SER A 1 107 ? -5.843 -8.423 -8.547 1.00 98.31 107 SER A CA 1
ATOM 822 C C . SER A 1 107 ? -7.196 -7.800 -8.209 1.00 98.31 107 SER A C 1
ATOM 824 O O . SER A 1 107 ? -8.154 -7.989 -8.955 1.00 98.31 107 SER A O 1
ATOM 826 N N . PHE A 1 108 ? -7.281 -7.006 -7.136 1.00 97.31 108 PHE A N 1
ATOM 827 C CA . PHE A 1 108 ? -8.520 -6.314 -6.761 1.00 97.31 108 PHE A CA 1
ATOM 828 C C . PHE A 1 108 ? -8.619 -4.870 -7.273 1.00 97.31 108 PHE A C 1
ATOM 830 O O . PHE A 1 108 ? -9.710 -4.303 -7.249 1.00 97.31 108 PHE A O 1
ATOM 837 N N . ASN A 1 109 ? -7.536 -4.276 -7.795 1.00 98.31 109 ASN A N 1
ATOM 838 C CA . ASN A 1 109 ? -7.570 -2.936 -8.390 1.00 98.31 109 ASN A CA 1
ATOM 839 C C . ASN A 1 109 ? -7.111 -2.930 -9.849 1.00 98.31 109 ASN A C 1
ATOM 841 O O . ASN A 1 109 ? -6.031 -3.419 -10.183 1.00 98.31 109 ASN A O 1
ATOM 845 N N . LYS A 1 110 ? -7.859 -2.227 -10.711 1.00 98.00 110 LYS A N 1
ATOM 846 C CA . LYS A 1 110 ? -7.438 -1.965 -12.098 1.00 98.00 110 LYS A CA 1
ATOM 847 C C . LYS A 1 110 ? -6.121 -1.185 -12.156 1.00 98.00 110 LYS A C 1
ATOM 849 O O . LYS A 1 110 ? -5.275 -1.509 -12.983 1.00 98.00 110 LYS A O 1
ATOM 854 N N . ARG A 1 111 ? -5.943 -0.185 -11.287 1.00 98.12 111 ARG A N 1
ATOM 855 C CA . ARG A 1 111 ? -4.721 0.627 -11.152 1.00 98.12 111 ARG A CA 1
ATOM 856 C C . ARG A 1 111 ? -4.383 0.806 -9.665 1.00 98.12 111 ARG A C 1
ATOM 858 O O . ARG A 1 111 ? -4.853 1.776 -9.073 1.00 98.12 111 ARG A O 1
ATOM 865 N N . PRO A 1 112 ? -3.670 -0.142 -9.031 1.00 98.50 112 PRO A N 1
ATOM 866 C CA . PRO A 1 112 ? -3.325 -0.018 -7.617 1.00 98.50 112 PRO A CA 1
ATOM 867 C C . PRO A 1 112 ? -2.343 1.134 -7.397 1.00 98.50 112 PRO A C 1
ATOM 869 O O . PRO A 1 112 ? -1.406 1.296 -8.176 1.00 98.50 112 PRO A O 1
ATOM 872 N N . ILE A 1 113 ? -2.527 1.905 -6.328 1.00 98.62 113 ILE A N 1
ATOM 873 C CA . ILE A 1 113 ? -1.559 2.924 -5.908 1.00 98.62 113 ILE A CA 1
ATOM 874 C C . ILE A 1 113 ? -0.680 2.327 -4.807 1.00 98.62 113 ILE A C 1
ATOM 876 O O . ILE A 1 113 ? -1.202 1.842 -3.803 1.00 98.62 113 ILE A O 1
ATOM 880 N N . ILE A 1 114 ? 0.638 2.336 -5.001 1.00 98.50 114 ILE A N 1
ATOM 881 C CA . ILE A 1 114 ? 1.617 1.746 -4.079 1.00 98.50 114 ILE A CA 1
ATOM 882 C C . ILE A 1 114 ? 2.712 2.776 -3.820 1.00 98.50 114 ILE A C 1
ATOM 884 O O . ILE A 1 114 ? 3.514 3.064 -4.706 1.00 98.50 114 ILE A O 1
ATOM 888 N N . PHE A 1 115 ? 2.740 3.334 -2.612 1.00 97.50 115 PHE A N 1
ATOM 889 C CA . PHE A 1 115 ? 3.720 4.338 -2.205 1.00 97.50 115 PHE A CA 1
ATOM 890 C C . PHE A 1 115 ? 4.703 3.750 -1.191 1.00 97.50 115 PHE A C 1
ATOM 892 O O . PHE A 1 115 ? 4.301 3.379 -0.090 1.00 97.50 115 PHE A O 1
ATOM 899 N N . ALA A 1 116 ? 5.982 3.680 -1.562 1.00 96.00 116 ALA A N 1
ATOM 900 C CA . ALA A 1 116 ? 7.075 3.185 -0.721 1.00 96.00 116 ALA A CA 1
ATOM 901 C C . ALA A 1 116 ? 7.922 4.367 -0.222 1.00 96.00 116 ALA A C 1
ATOM 903 O O . ALA A 1 116 ? 8.951 4.716 -0.807 1.00 96.00 116 ALA A O 1
ATOM 904 N N . LEU A 1 117 ? 7.434 5.061 0.808 1.00 93.38 117 LEU A N 1
ATOM 905 C CA . LEU A 1 117 ? 7.949 6.375 1.213 1.00 93.38 117 LEU A CA 1
ATOM 906 C C . LEU A 1 117 ? 9.131 6.299 2.184 1.00 93.38 117 LEU A C 1
ATOM 908 O O . LEU A 1 117 ? 9.688 7.325 2.572 1.00 93.38 117 LEU A O 1
ATOM 912 N N . SER A 1 118 ? 9.530 5.096 2.588 1.00 90.56 118 SER A N 1
ATOM 913 C CA . SER A 1 118 ? 10.652 4.926 3.502 1.00 90.56 118 SER A CA 1
ATOM 914 C C . SER A 1 118 ? 11.997 5.249 2.859 1.00 90.56 118 SER A C 1
ATOM 916 O O . SER A 1 118 ? 12.294 4.840 1.738 1.00 90.56 118 SER A O 1
ATOM 918 N N . ASN A 1 119 ? 12.831 5.951 3.627 1.00 88.75 119 ASN A N 1
ATOM 919 C CA . ASN A 1 119 ? 14.164 6.392 3.234 1.00 88.75 119 ASN A CA 1
ATOM 920 C C . ASN A 1 119 ? 15.249 5.741 4.105 1.00 88.75 119 ASN A C 1
ATOM 922 O O . ASN A 1 119 ? 15.007 5.502 5.294 1.00 88.75 119 ASN A O 1
ATOM 926 N N . PRO A 1 120 ? 16.463 5.508 3.566 1.00 90.50 120 PRO A N 1
ATOM 927 C CA . PRO A 1 120 ? 16.862 5.613 2.149 1.00 90.50 120 PRO A CA 1
ATOM 928 C C . PRO A 1 120 ? 16.312 4.443 1.300 1.00 90.50 120 PRO A C 1
ATOM 930 O O . PRO A 1 120 ? 15.574 3.612 1.820 1.00 90.50 120 PRO A O 1
ATOM 933 N N . THR A 1 121 ? 16.705 4.315 0.024 1.00 88.56 121 THR A N 1
ATOM 934 C CA . THR A 1 121 ? 16.223 3.265 -0.904 1.00 88.56 121 THR A CA 1
ATOM 935 C C . THR A 1 121 ? 16.320 1.849 -0.324 1.00 88.56 121 THR A C 1
ATOM 937 O O . THR A 1 121 ? 15.435 1.029 -0.544 1.00 88.56 121 THR A O 1
ATOM 940 N N . SER A 1 122 ? 17.348 1.559 0.484 1.00 89.25 122 SER A N 1
ATOM 941 C CA . SER A 1 122 ? 17.517 0.262 1.164 1.00 89.25 122 SER A CA 1
ATOM 942 C C . SER A 1 122 ? 16.454 -0.042 2.228 1.00 89.25 122 SER A C 1
ATOM 944 O O . SER A 1 122 ? 16.419 -1.151 2.757 1.00 89.25 122 SER A O 1
ATOM 946 N N . LYS A 1 123 ? 15.600 0.931 2.560 1.00 92.44 123 LYS A N 1
ATOM 947 C CA . LYS A 1 123 ? 14.465 0.827 3.482 1.00 92.44 123 LYS A CA 1
ATOM 948 C C . LYS A 1 123 ? 13.111 0.939 2.788 1.00 92.44 123 LYS A C 1
ATOM 950 O O . LYS A 1 123 ? 12.102 0.847 3.483 1.00 92.44 123 LYS A O 1
ATOM 955 N N . ALA A 1 124 ? 13.082 1.099 1.466 1.00 93.25 124 ALA A N 1
ATOM 956 C CA . ALA A 1 124 ? 11.844 1.137 0.705 1.00 93.25 124 ALA A CA 1
ATOM 957 C C . ALA A 1 124 ? 11.050 -0.167 0.886 1.00 93.25 124 ALA A C 1
ATOM 959 O O . ALA A 1 124 ? 11.603 -1.272 0.882 1.00 93.25 124 ALA A O 1
ATOM 960 N N . GLU A 1 125 ? 9.735 -0.038 1.032 1.00 96.44 125 GLU A N 1
ATOM 961 C CA . GLU A 1 125 ? 8.841 -1.173 1.241 1.00 96.44 125 GLU A CA 1
ATOM 962 C C . GLU A 1 125 ? 8.804 -2.122 0.034 1.00 96.44 125 GLU A C 1
ATOM 964 O O . GLU A 1 125 ? 8.640 -3.325 0.221 1.00 96.44 125 GLU A O 1
ATOM 969 N N . CYS A 1 126 ? 9.002 -1.601 -1.180 1.00 97.44 126 CYS A N 1
ATOM 970 C CA . CYS A 1 126 ? 9.305 -2.359 -2.394 1.00 97.44 126 CYS A CA 1
ATOM 971 C C . CYS A 1 126 ? 10.069 -1.484 -3.398 1.00 97.44 126 CYS A C 1
ATOM 973 O O . CYS A 1 126 ? 10.115 -0.260 -3.259 1.00 97.44 126 CYS A O 1
ATOM 975 N N . SER A 1 127 ? 10.644 -2.099 -4.434 1.00 97.38 127 SER A N 1
ATOM 976 C CA . SER A 1 127 ? 11.244 -1.362 -5.548 1.00 97.38 127 SER A CA 1
ATOM 977 C C . SER A 1 127 ? 10.191 -0.902 -6.564 1.00 97.38 127 SER A C 1
ATOM 979 O O . SER A 1 127 ? 9.102 -1.479 -6.670 1.00 97.38 127 SER A O 1
ATOM 981 N N . ALA A 1 128 ? 10.538 0.116 -7.358 1.00 97.56 128 ALA A N 1
ATOM 982 C CA . ALA A 1 128 ? 9.740 0.516 -8.518 1.00 97.56 128 ALA A CA 1
ATOM 983 C C . ALA A 1 128 ? 9.591 -0.637 -9.529 1.00 97.56 128 ALA A C 1
ATOM 985 O O . ALA A 1 128 ? 8.519 -0.836 -10.096 1.00 97.56 128 ALA A O 1
ATOM 986 N N . GLU A 1 129 ? 10.654 -1.425 -9.719 1.00 97.88 129 GLU A N 1
ATOM 987 C CA . GLU A 1 129 ? 10.662 -2.593 -10.603 1.00 97.88 129 GLU A CA 1
ATOM 988 C C . GLU A 1 129 ? 9.637 -3.638 -10.162 1.00 97.88 129 GLU A C 1
ATOM 990 O O . GLU A 1 129 ? 8.795 -4.030 -10.968 1.00 97.88 129 GLU A O 1
ATOM 995 N N . ASP A 1 130 ? 9.654 -4.047 -8.889 1.00 98.00 130 ASP A N 1
ATOM 996 C CA . ASP A 1 130 ? 8.687 -5.016 -8.368 1.00 98.00 130 ASP A CA 1
ATOM 997 C C . ASP A 1 130 ? 7.256 -4.495 -8.543 1.00 98.00 130 ASP A C 1
ATOM 999 O O . ASP A 1 130 ? 6.394 -5.232 -9.022 1.00 98.00 130 ASP A O 1
ATOM 1003 N N . CYS A 1 131 ? 7.001 -3.217 -8.235 1.00 98.31 131 CYS A N 1
ATOM 1004 C CA . CYS A 1 131 ? 5.685 -2.618 -8.442 1.00 98.31 131 CYS A CA 1
ATOM 1005 C C . CYS A 1 131 ? 5.241 -2.714 -9.909 1.00 98.31 131 CYS A C 1
ATOM 1007 O O . CYS A 1 131 ? 4.187 -3.281 -10.202 1.00 98.31 131 CYS A O 1
ATOM 1009 N N . TYR A 1 132 ? 6.031 -2.199 -10.853 1.00 98.50 132 TYR A N 1
ATOM 1010 C CA . TYR A 1 132 ? 5.614 -2.149 -12.253 1.00 98.50 132 TYR A CA 1
ATOM 1011 C C . TYR A 1 132 ? 5.551 -3.530 -12.908 1.00 98.50 132 TYR A C 1
ATOM 1013 O O . TYR A 1 132 ? 4.584 -3.806 -13.616 1.00 98.50 132 TYR A O 1
ATOM 1021 N N . TYR A 1 133 ? 6.512 -4.424 -12.659 1.00 98.31 133 TYR A N 1
ATOM 1022 C CA . TYR A 1 133 ? 6.489 -5.761 -13.257 1.00 98.31 133 TYR A CA 1
ATOM 1023 C C . TYR A 1 133 ? 5.337 -6.612 -12.724 1.00 98.31 133 TYR A C 1
ATOM 1025 O O . TYR A 1 133 ? 4.639 -7.253 -13.508 1.00 98.31 133 TYR A O 1
ATOM 1033 N N . LEU A 1 134 ? 5.104 -6.613 -11.408 1.00 98.31 134 LEU A N 1
ATOM 1034 C CA . LEU A 1 134 ? 4.079 -7.462 -10.790 1.00 98.31 134 LEU A CA 1
ATOM 1035 C C . LEU A 1 134 ? 2.658 -6.932 -10.987 1.00 98.31 134 LEU A C 1
ATOM 1037 O O . LEU A 1 134 ? 1.701 -7.684 -10.824 1.00 98.31 134 LEU A O 1
ATOM 1041 N N . THR A 1 135 ? 2.519 -5.652 -11.332 1.00 98.31 135 THR A N 1
ATOM 1042 C CA . THR A 1 135 ? 1.232 -5.038 -11.683 1.00 98.31 135 THR A CA 1
ATOM 1043 C C . THR A 1 135 ? 1.045 -4.863 -13.191 1.00 98.31 135 THR A C 1
ATOM 1045 O O . THR A 1 135 ? 0.073 -4.233 -13.609 1.00 98.31 135 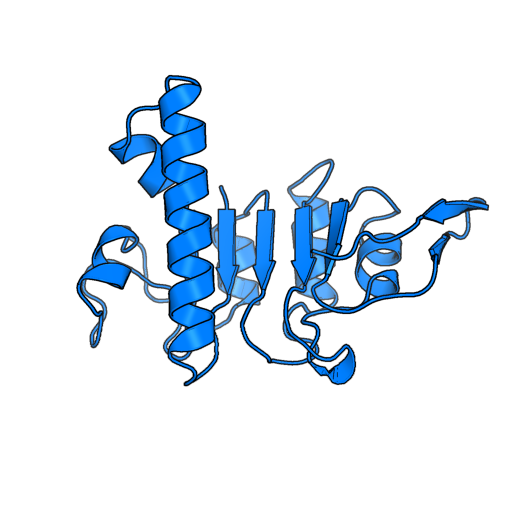THR A O 1
ATOM 1048 N N . GLU A 1 136 ? 1.957 -5.391 -14.016 1.00 97.75 136 GLU A N 1
ATOM 1049 C CA . GLU A 1 136 ? 1.914 -5.302 -15.486 1.00 97.75 136 GLU A CA 1
ATOM 1050 C C . GLU A 1 136 ? 1.819 -3.846 -15.997 1.00 97.75 136 GLU A C 1
ATOM 1052 O O . GLU A 1 136 ? 1.113 -3.511 -16.954 1.00 97.75 136 GLU A O 1
ATOM 1057 N N . GLY A 1 137 ? 2.514 -2.939 -15.309 1.00 97.75 137 GLY A N 1
ATOM 1058 C CA . GLY A 1 137 ? 2.548 -1.505 -15.601 1.00 97.75 137 GLY A CA 1
ATOM 1059 C C . GLY A 1 137 ? 1.279 -0.745 -15.221 1.00 97.75 137 GLY A C 1
ATOM 1060 O O . GLY A 1 137 ? 1.121 0.411 -15.608 1.00 97.75 137 GLY A O 1
ATOM 1061 N N . ARG A 1 138 ? 0.341 -1.375 -14.503 1.00 98.00 138 ARG A N 1
ATOM 1062 C CA . ARG A 1 138 ? -0.896 -0.719 -14.047 1.00 98.00 138 ARG A CA 1
ATOM 1063 C C . ARG A 1 138 ? -0.721 0.021 -12.726 1.00 98.00 138 ARG A C 1
ATOM 1065 O O . ARG A 1 138 ? -1.502 0.936 -12.450 1.00 98.00 138 ARG A O 1
ATOM 1072 N N . GLY A 1 139 ? 0.256 -0.395 -11.921 1.00 98.12 139 GLY A N 1
ATOM 1073 C CA . GLY A 1 139 ? 0.580 0.207 -10.637 1.00 98.12 139 GLY A CA 1
ATOM 1074 C C . GLY A 1 139 ? 1.000 1.664 -10.780 1.00 98.12 139 GLY A C 1
ATOM 1075 O O . GLY A 1 139 ? 1.766 2.022 -11.671 1.00 98.12 139 GLY A O 1
ATOM 1076 N N . ILE A 1 140 ? 0.477 2.509 -9.900 1.00 98.38 140 ILE A N 1
ATOM 1077 C CA . ILE A 1 140 ? 0.903 3.896 -9.740 1.00 98.38 140 ILE A CA 1
ATOM 1078 C C . ILE A 1 140 ? 1.876 3.906 -8.567 1.00 98.38 140 ILE A C 1
ATOM 1080 O O . ILE A 1 140 ? 1.468 3.668 -7.429 1.00 98.38 140 ILE A O 1
ATOM 1084 N N . PHE A 1 141 ? 3.151 4.144 -8.859 1.00 98.31 141 PHE A N 1
ATOM 1085 C CA . PHE A 1 141 ? 4.225 4.075 -7.879 1.00 98.31 141 PHE A CA 1
ATOM 1086 C C . PHE A 1 141 ? 4.820 5.453 -7.595 1.00 98.31 141 PHE A C 1
ATOM 1088 O O . PHE A 1 141 ? 5.063 6.234 -8.515 1.00 98.31 141 PHE A O 1
ATOM 1095 N N . ALA A 1 142 ? 5.085 5.713 -6.320 1.00 97.19 142 ALA A N 1
ATOM 1096 C CA . ALA A 1 142 ? 5.913 6.819 -5.859 1.00 97.19 142 ALA A CA 1
ATOM 1097 C C . ALA A 1 142 ? 6.730 6.356 -4.651 1.00 97.19 142 ALA A C 1
ATOM 1099 O O . ALA A 1 142 ? 6.326 5.433 -3.934 1.00 97.19 142 ALA A O 1
ATOM 1100 N N . SER A 1 143 ? 7.870 6.991 -4.417 1.00 95.06 143 SER A N 1
ATOM 1101 C CA . SER A 1 143 ? 8.778 6.605 -3.340 1.00 95.06 143 SER A CA 1
ATOM 1102 C C . SER A 1 143 ? 9.404 7.801 -2.643 1.00 95.06 143 SER A C 1
ATOM 1104 O O . SER A 1 143 ? 9.492 8.882 -3.210 1.00 95.06 143 SER A O 1
ATOM 1106 N N . GLY A 1 144 ? 9.878 7.594 -1.415 1.00 91.81 144 GLY A N 1
ATOM 1107 C CA . GLY A 1 144 ? 10.599 8.634 -0.671 1.00 91.81 144 GLY A CA 1
ATOM 1108 C C . GLY A 1 144 ? 12.018 8.848 -1.201 1.00 91.81 144 GLY A C 1
ATOM 1109 O O . GLY A 1 144 ? 12.569 9.947 -1.144 1.00 91.81 144 GLY A O 1
ATOM 1110 N N . SER A 1 145 ? 12.609 7.778 -1.737 1.00 90.12 145 SER A N 1
ATOM 1111 C CA . SER A 1 145 ? 13.945 7.755 -2.330 1.00 90.12 145 SER A CA 1
ATOM 1112 C C . SER A 1 145 ? 13.869 7.648 -3.852 1.00 90.12 145 SER A C 1
ATOM 1114 O O . SER A 1 145 ? 12.897 7.089 -4.368 1.00 90.12 145 SER A O 1
ATOM 1116 N N . PRO A 1 146 ? 14.884 8.129 -4.586 1.00 92.94 146 PRO A N 1
ATOM 1117 C CA . PRO A 1 146 ? 14.906 8.020 -6.037 1.00 92.94 146 PRO A CA 1
ATOM 1118 C C . PRO A 1 146 ? 15.067 6.560 -6.488 1.00 92.94 146 PRO A C 1
ATOM 1120 O O . PRO A 1 146 ? 15.805 5.779 -5.881 1.00 92.94 146 PRO A O 1
ATOM 1123 N N . PHE A 1 147 ? 14.407 6.219 -7.595 1.00 95.94 147 PHE A N 1
ATOM 1124 C CA . PHE A 1 147 ? 14.601 4.975 -8.340 1.00 95.94 147 PHE A CA 1
ATOM 1125 C C . PHE A 1 147 ? 14.887 5.292 -9.807 1.00 95.94 147 PHE A C 1
ATOM 1127 O O . PHE A 1 147 ? 14.410 6.291 -10.345 1.00 95.94 147 PHE A O 1
ATOM 1134 N N . ASN A 1 148 ? 15.645 4.416 -10.462 1.00 96.75 148 ASN A N 1
ATOM 1135 C CA . ASN A 1 148 ? 15.884 4.518 -11.897 1.00 96.75 148 ASN A CA 1
ATOM 1136 C C . ASN A 1 148 ? 14.586 4.280 -12.694 1.00 96.75 148 ASN A C 1
ATOM 1138 O O . ASN A 1 148 ? 13.668 3.615 -12.195 1.00 96.75 148 ASN A O 1
ATOM 1142 N N . PRO A 1 149 ? 14.503 4.777 -13.942 1.00 97.88 149 PRO A N 1
ATOM 1143 C CA . PRO A 1 149 ? 13.415 4.428 -14.844 1.00 97.88 149 PRO A CA 1
ATOM 1144 C C . PRO A 1 149 ? 13.314 2.914 -15.058 1.00 97.88 149 PRO A C 1
ATOM 1146 O O . PRO A 1 149 ? 14.325 2.216 -15.133 1.00 97.88 149 PRO A O 1
ATOM 1149 N N . VAL A 1 150 ? 12.089 2.415 -15.210 1.00 98.12 150 VAL A N 1
ATOM 1150 C CA . VAL A 1 150 ? 11.800 0.990 -15.411 1.00 98.12 150 VAL A CA 1
ATOM 1151 C C . VAL A 1 150 ? 11.204 0.792 -16.795 1.00 98.12 150 VAL A C 1
ATOM 1153 O O . VAL A 1 150 ? 10.187 1.397 -17.124 1.00 98.12 150 VAL A O 1
ATOM 1156 N N . THR A 1 151 ? 11.814 -0.074 -17.600 1.00 98.12 151 THR A N 1
ATOM 1157 C CA . THR A 1 151 ? 11.276 -0.474 -18.909 1.00 98.12 151 THR A CA 1
ATOM 1158 C C . THR A 1 151 ? 10.683 -1.867 -18.797 1.00 98.12 151 THR A C 1
ATOM 1160 O O . THR A 1 151 ? 11.379 -2.795 -18.397 1.00 98.12 151 THR A O 1
ATOM 1163 N N . LEU A 1 152 ? 9.403 -2.018 -19.126 1.00 97.56 152 LEU A N 1
ATOM 1164 C CA . LEU A 1 152 ? 8.728 -3.312 -19.134 1.00 97.56 152 LEU A CA 1
ATOM 1165 C C . LEU A 1 152 ? 9.041 -4.106 -20.405 1.00 97.56 152 LEU A C 1
ATOM 1167 O O . LEU A 1 152 ? 9.529 -3.577 -21.401 1.00 97.56 152 LEU A O 1
ATOM 1171 N N . ARG A 1 153 ? 8.693 -5.399 -20.391 1.00 94.38 153 ARG A N 1
ATOM 1172 C CA . ARG A 1 153 ? 8.901 -6.313 -21.530 1.00 94.38 153 ARG A CA 1
ATOM 1173 C C . ARG A 1 153 ? 8.163 -5.894 -22.803 1.00 94.38 153 ARG A C 1
ATOM 1175 O O . ARG A 1 153 ? 8.588 -6.265 -23.887 1.00 94.38 153 ARG A O 1
ATOM 1182 N N . ASP A 1 154 ? 7.071 -5.147 -22.668 1.00 95.31 154 ASP A N 1
ATOM 1183 C CA . ASP A 1 154 ? 6.290 -4.610 -23.787 1.00 95.31 154 ASP A CA 1
ATOM 1184 C C . ASP A 1 154 ? 6.833 -3.268 -24.318 1.00 95.31 154 ASP A C 1
ATOM 1186 O O . ASP A 1 154 ? 6.214 -2.649 -25.179 1.00 95.31 154 ASP A O 1
ATOM 1190 N N . GLY A 1 155 ? 7.982 -2.812 -23.806 1.00 96.56 155 GLY A N 1
ATOM 1191 C CA . GLY A 1 155 ? 8.658 -1.588 -24.230 1.00 96.56 155 GLY A CA 1
ATOM 1192 C C . GLY A 1 155 ? 8.170 -0.315 -23.541 1.00 96.56 155 GLY A C 1
ATOM 1193 O O . GLY A 1 155 ? 8.776 0.739 -23.733 1.00 96.56 155 GLY A O 1
ATOM 1194 N N . ARG A 1 156 ? 7.117 -0.367 -22.711 1.00 97.50 156 ARG A N 1
ATOM 1195 C CA . ARG A 1 156 ? 6.684 0.813 -21.948 1.00 97.50 156 ARG A CA 1
ATOM 1196 C C . ARG A 1 156 ? 7.737 1.191 -20.907 1.00 97.50 156 ARG A C 1
ATOM 1198 O O . ARG A 1 156 ? 8.147 0.351 -20.107 1.00 97.50 156 ARG A O 1
ATOM 1205 N N . MET A 1 157 ? 8.127 2.464 -20.889 1.00 98.00 157 MET A N 1
ATOM 1206 C CA . MET A 1 157 ? 9.069 3.026 -19.919 1.00 98.00 157 MET A CA 1
ATOM 1207 C C . MET A 1 157 ? 8.338 3.888 -18.882 1.00 98.00 157 MET A C 1
ATOM 1209 O O . MET A 1 157 ? 7.478 4.699 -19.223 1.00 98.00 157 MET A O 1
ATOM 1213 N N . PHE A 1 158 ? 8.695 3.710 -17.613 1.00 98.00 158 PHE A N 1
ATOM 1214 C CA . PHE A 1 158 ? 8.104 4.381 -16.460 1.00 98.00 158 PHE A CA 1
ATOM 1215 C C . PHE A 1 158 ? 9.177 5.133 -15.680 1.00 98.00 158 PHE A C 1
ATOM 1217 O O . PHE A 1 158 ? 10.260 4.605 -15.434 1.00 98.00 158 PHE A O 1
ATOM 1224 N N . TYR A 1 159 ? 8.842 6.341 -15.236 1.00 97.56 159 TYR A N 1
ATOM 1225 C CA . TYR A 1 159 ? 9.714 7.204 -14.444 1.00 97.56 159 TYR A CA 1
ATOM 1226 C C . TYR A 1 159 ? 9.087 7.358 -13.053 1.00 97.56 159 TYR A C 1
ATOM 1228 O O . TYR A 1 159 ? 8.136 8.128 -12.908 1.00 97.56 159 TYR A O 1
ATOM 1236 N N . PRO A 1 160 ? 9.516 6.570 -12.049 1.00 95.62 160 PRO A N 1
ATOM 1237 C CA . PRO A 1 160 ? 8.927 6.630 -10.716 1.00 95.62 160 PRO A CA 1
ATOM 1238 C C . PRO A 1 160 ? 9.191 7.999 -10.078 1.00 95.62 160 PRO A C 1
ATOM 1240 O O . PRO A 1 160 ? 10.332 8.449 -10.005 1.00 95.62 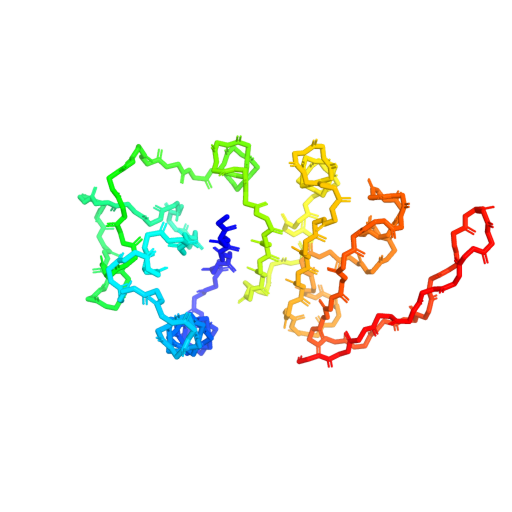160 PRO A O 1
ATOM 1243 N N . GLY A 1 161 ? 8.123 8.664 -9.635 1.00 92.75 161 GLY A N 1
ATOM 1244 C CA . GLY A 1 161 ? 8.219 9.953 -8.955 1.00 92.75 161 GLY A CA 1
ATOM 1245 C C . GLY A 1 161 ? 8.749 9.809 -7.528 1.00 92.75 161 GLY A C 1
ATOM 1246 O O . GLY A 1 161 ? 8.508 8.794 -6.869 1.00 92.75 161 GLY A O 1
ATOM 1247 N N . GLN A 1 162 ? 9.431 10.851 -7.051 1.00 91.88 162 GLN A N 1
ATOM 1248 C CA . GLN A 1 162 ? 9.875 10.971 -5.665 1.00 91.88 162 GLN A CA 1
ATOM 1249 C C . GLN A 1 162 ? 8.965 11.947 -4.904 1.00 91.88 162 GLN A C 1
ATOM 1251 O O . GLN A 1 162 ? 8.627 13.000 -5.449 1.00 91.88 162 GLN A O 1
ATOM 1256 N N . GLY A 1 163 ? 8.561 11.595 -3.680 1.00 76.69 163 GLY A N 1
ATOM 1257 C CA . GLY A 1 163 ? 7.641 12.374 -2.841 1.00 76.69 163 GLY A CA 1
ATOM 1258 C C . GLY A 1 163 ? 8.066 12.477 -1.387 1.00 76.69 163 GLY A C 1
ATOM 1259 O O . GLY A 1 163 ? 8.832 11.604 -0.926 1.00 76.69 163 GLY A O 1
#

Sequence (163 aa):
VILYYLYTNSSFSHQAAMGIANLLIMGMEKEGTAKKEAIKKIWMVDSKGLIVKGRVSLTPEKEVFAHQHEEMKNLEDVVNKIKPSVLIGVAAIAGAFTKNIIKNMASFNKRPIIFALSNPTSKAECSAEDCYYLTEGRGIFASGSPFNPVTLRDGRMFYPGQG

Radius of gyration: 15.52 Å; chains: 1; bounding box: 36×31×48 Å

Foldseek 3Di:
DAEEEAAAPDPVLVVVVLVVLVVQLVVVVVVPDPSLRSLQLYWYAYNQGTQAPPDPDDDPSSVSNHHHDDGDHQPQVVCLVVVHQEYAYSHLAALLCPLSNLLSNLVSDQAREYEQAYDDPRSGNDAPQSNCASNVNSYQYEYQYADDWDADPVGDIDGHHHD

pLDDT: mean 93.62, std 6.9, range [62.66, 98.75]

Organism: Micrurus surinamensis (NCBI:txid129470)

InterPro domains:
  IPR001891 Malic oxidoreductase [PR00072] (8-24)
  IPR001891 Malic oxidoreductase [PR00072] (109-125)
  IPR012302 Malic enzyme, NAD-binding [PF03949] (15-163)
  IPR012302 Malic enzyme, NAD-binding [SM00919] (6-163)
  IPR036291 NAD(P)-binding domain superfamily [SSF51735] (15-162)